Protein AF-C6FCG0-F1 (afdb_monomer_lite)

InterPro domains:
  IPR002885 Pentatricopeptide repeat [PF12854] (18-48)
  IPR002885 Pentatricopeptide repeat [TIGR00756] (25-48)
  IPR011990 Tetratricopeptide-like helical domain superfamily [G3DSA:1.25.40.10] (1-53)
  IPR046960 Pentatricopeptide repeat-containing protein At4g14850-like, plant [PTHR47926] (1-54)

Sequence (54 aa):
LVNDGWKCFNNMSQLYHITPTMDHYCCMVDLLGRAGHLDEAMDFINRMPVKPEA

Structure (mmCIF, N/CA/C/O backbone):
data_AF-C6FCG0-F1
#
_entry.id   AF-C6FCG0-F1
#
loop_
_atom_site.group_PDB
_atom_site.id
_atom_site.type_symbol
_atom_site.label_atom_id
_atom_site.label_alt_id
_atom_site.label_comp_id
_atom_site.label_asym_id
_atom_site.label_entity_id
_atom_site.label_seq_id
_atom_site.pdbx_PDB_ins_code
_atom_site.Cartn_x
_atom_site.Cartn_y
_atom_site.Cartn_z
_atom_site.occupancy
_atom_site.B_iso_or_equiv
_atom_site.auth_seq_id
_atom_site.auth_comp_id
_atom_site.auth_asym_id
_atom_site.auth_atom_id
_atom_site.pdbx_PDB_model_num
ATOM 1 N N . LEU A 1 1 ? 6.141 5.404 8.883 1.00 85.25 1 LEU A N 1
ATOM 2 C CA . LEU A 1 1 ? 6.303 4.066 8.270 1.00 85.25 1 LEU A CA 1
ATOM 3 C C . LEU A 1 1 ? 5.293 3.824 7.153 1.00 85.25 1 LEU A C 1
ATOM 5 O O . LEU A 1 1 ? 5.740 3.576 6.047 1.00 85.25 1 LEU A O 1
ATOM 9 N N . VAL A 1 2 ? 3.977 3.967 7.381 1.00 95.75 2 VAL A N 1
ATOM 10 C CA . VAL A 1 2 ? 2.941 3.747 6.338 1.00 95.75 2 VAL A CA 1
ATOM 11 C C . VAL A 1 2 ? 3.213 4.526 5.040 1.00 95.75 2 VAL A C 1
ATOM 13 O O . VAL A 1 2 ? 3.290 3.928 3.972 1.00 95.75 2 VAL A O 1
ATOM 16 N N . ASN A 1 3 ? 3.472 5.836 5.132 1.00 96.81 3 ASN A N 1
ATOM 17 C CA . ASN A 1 3 ? 3.773 6.670 3.957 1.00 96.81 3 ASN A CA 1
ATOM 18 C C . ASN A 1 3 ? 5.001 6.194 3.162 1.00 96.81 3 ASN A C 1
ATOM 20 O O . ASN A 1 3 ? 5.008 6.261 1.934 1.00 96.81 3 ASN A O 1
ATOM 24 N N . ASP A 1 4 ? 6.046 5.731 3.850 1.00 97.38 4 ASP A N 1
ATOM 25 C CA . ASP A 1 4 ? 7.270 5.253 3.201 1.00 97.38 4 ASP A CA 1
ATOM 26 C C . ASP A 1 4 ? 7.061 3.866 2.583 1.00 97.38 4 ASP A C 1
ATOM 28 O O . ASP A 1 4 ? 7.560 3.608 1.489 1.00 97.38 4 ASP A O 1
ATOM 32 N N . GLY A 1 5 ? 6.253 3.015 3.228 1.00 96.88 5 GLY A N 1
ATOM 33 C CA . GLY A 1 5 ? 5.793 1.744 2.667 1.00 96.88 5 GLY A CA 1
ATOM 34 C C . GLY A 1 5 ? 5.052 1.946 1.348 1.00 96.88 5 GLY A C 1
ATOM 35 O O . GLY A 1 5 ? 5.428 1.351 0.341 1.00 96.88 5 GLY A O 1
ATOM 36 N N . TRP A 1 6 ? 4.094 2.878 1.310 1.00 97.62 6 TRP A N 1
ATOM 37 C CA . TRP A 1 6 ? 3.382 3.238 0.081 1.00 97.62 6 TRP A CA 1
ATOM 38 C C . TRP A 1 6 ? 4.306 3.762 -1.015 1.00 97.62 6 TRP A C 1
ATOM 40 O O . TRP A 1 6 ? 4.199 3.338 -2.165 1.00 97.62 6 TRP A O 1
ATOM 50 N N . LYS A 1 7 ? 5.235 4.665 -0.680 1.00 97.94 7 LYS A N 1
ATOM 51 C CA . LYS A 1 7 ? 6.219 5.167 -1.650 1.00 97.94 7 LYS A CA 1
ATOM 52 C C . LYS A 1 7 ? 7.057 4.033 -2.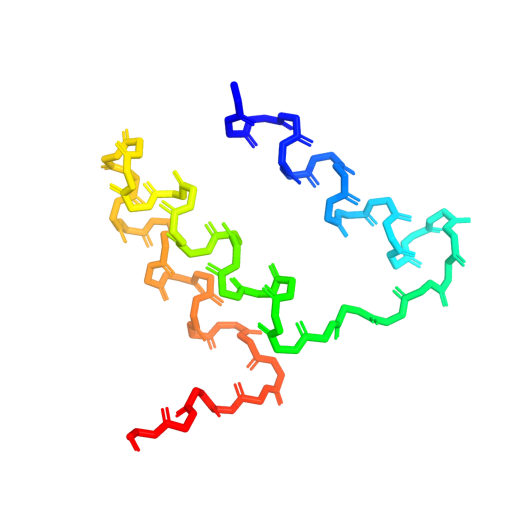231 1.00 97.94 7 LYS A C 1
ATOM 54 O O . LYS A 1 7 ? 7.225 3.973 -3.444 1.00 97.94 7 LYS A O 1
ATOM 59 N N . CYS A 1 8 ? 7.560 3.139 -1.381 1.00 97.38 8 CYS A N 1
ATOM 60 C CA . CYS A 1 8 ? 8.357 1.997 -1.814 1.00 97.38 8 CYS A CA 1
ATOM 61 C C . CYS A 1 8 ? 7.549 1.082 -2.746 1.00 97.38 8 CYS A C 1
ATOM 63 O O . CYS A 1 8 ? 7.969 0.832 -3.876 1.00 97.38 8 CYS A O 1
ATOM 65 N N . PHE A 1 9 ? 6.355 0.672 -2.309 1.00 96.62 9 PHE A N 1
ATOM 66 C CA . PHE A 1 9 ? 5.468 -0.212 -3.062 1.00 96.62 9 PHE A CA 1
ATOM 67 C C . PHE A 1 9 ? 5.072 0.377 -4.425 1.00 96.62 9 PHE A C 1
ATOM 69 O O . PHE A 1 9 ? 5.127 -0.310 -5.442 1.00 96.62 9 PHE A O 1
ATOM 76 N N . ASN A 1 10 ? 4.740 1.669 -4.481 1.00 96.62 10 ASN A N 1
ATOM 77 C CA . ASN A 1 10 ? 4.370 2.332 -5.733 1.00 96.62 10 ASN A CA 1
ATOM 78 C C . ASN A 1 10 ? 5.567 2.483 -6.682 1.00 96.62 10 ASN A C 1
ATOM 80 O O . ASN A 1 10 ? 5.434 2.259 -7.889 1.00 96.62 10 ASN A O 1
ATOM 84 N N . ASN A 1 11 ? 6.745 2.819 -6.147 1.00 97.75 11 ASN A N 1
ATOM 85 C CA . ASN A 1 11 ? 7.957 2.970 -6.948 1.00 97.75 11 ASN A CA 1
ATOM 86 C C . ASN A 1 11 ? 8.404 1.650 -7.586 1.00 97.75 11 ASN A C 1
ATOM 88 O O . ASN A 1 11 ? 8.970 1.700 -8.678 1.00 97.75 11 ASN A O 1
ATOM 92 N N . MET A 1 12 ? 8.135 0.491 -6.963 1.00 97.12 12 MET A N 1
ATOM 93 C CA . MET A 1 12 ? 8.423 -0.822 -7.563 1.00 97.12 12 MET A CA 1
ATOM 94 C C . MET A 1 12 ? 7.867 -0.901 -8.985 1.00 97.12 12 MET A C 1
ATOM 96 O O . MET A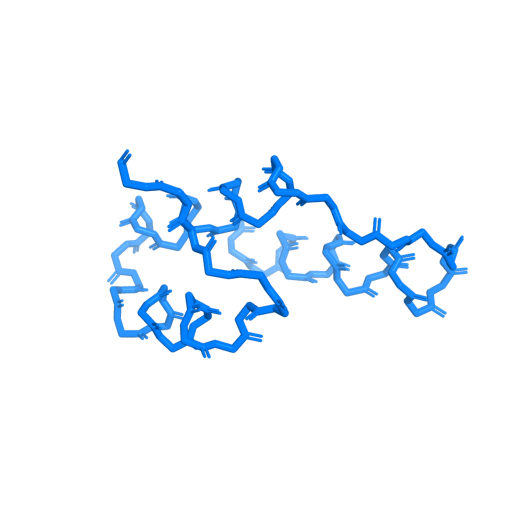 1 12 ? 8.636 -1.079 -9.926 1.00 97.12 12 MET A O 1
ATOM 100 N N . SER A 1 13 ? 6.568 -0.662 -9.156 1.00 94.50 13 SER A N 1
ATOM 101 C CA . SER A 1 13 ? 5.919 -0.733 -10.467 1.00 94.50 13 SER A CA 1
ATOM 102 C C . SER A 1 13 ? 6.223 0.483 -11.341 1.00 94.50 13 SER A C 1
ATOM 104 O O . SER A 1 13 ? 6.498 0.338 -12.532 1.00 94.50 13 SER A O 1
ATOM 106 N N . GLN A 1 14 ? 6.146 1.690 -10.768 1.00 96.56 14 GLN A N 1
ATOM 107 C CA . GLN A 1 14 ? 6.161 2.935 -11.544 1.00 96.56 14 GLN A CA 1
ATOM 108 C C . GLN A 1 14 ? 7.558 3.342 -12.010 1.00 96.56 14 GLN A C 1
ATOM 110 O O . GLN A 1 14 ? 7.709 3.802 -13.138 1.00 96.56 14 GLN A O 1
ATOM 115 N N . LEU A 1 15 ? 8.562 3.197 -11.143 1.00 97.25 15 LEU A N 1
ATOM 116 C CA . LEU A 1 15 ? 9.918 3.683 -11.394 1.00 97.25 15 LEU A CA 1
ATOM 117 C C . LEU A 1 15 ? 10.875 2.549 -11.764 1.00 97.25 15 LEU A C 1
ATOM 119 O O . LEU A 1 15 ? 11.739 2.733 -12.615 1.00 97.25 15 LEU A O 1
ATOM 123 N N . TYR A 1 16 ? 10.727 1.388 -11.124 1.00 97.31 16 TYR A N 1
ATOM 124 C CA . TYR A 1 16 ? 11.645 0.261 -11.302 1.00 97.31 16 TYR A CA 1
ATOM 125 C C . TYR A 1 16 ? 11.098 -0.841 -12.216 1.00 97.31 16 TYR A C 1
ATOM 127 O O . TYR A 1 16 ? 11.829 -1.780 -12.522 1.00 97.31 16 TYR A O 1
ATOM 135 N N . HIS A 1 17 ? 9.841 -0.736 -12.662 1.00 96.31 17 HIS A N 1
ATOM 136 C CA . HIS A 1 17 ? 9.158 -1.738 -13.492 1.00 96.31 17 HIS A CA 1
ATOM 137 C C . HIS A 1 17 ? 9.166 -3.160 -12.895 1.00 96.31 17 HIS A C 1
ATOM 139 O O . HIS A 1 17 ? 9.083 -4.159 -13.610 1.00 96.31 17 HIS A O 1
ATOM 145 N N . ILE A 1 18 ? 9.244 -3.252 -11.569 1.00 96.31 18 ILE A N 1
ATOM 146 C CA . ILE A 1 18 ? 9.156 -4.487 -10.795 1.00 96.31 18 ILE A CA 1
ATOM 147 C C . ILE A 1 18 ? 7.683 -4.741 -10.492 1.00 96.31 18 ILE A C 1
ATOM 149 O O . ILE A 1 18 ? 7.012 -3.906 -9.890 1.00 96.31 18 ILE A O 1
ATOM 153 N N . THR A 1 19 ? 7.185 -5.915 -10.876 1.00 94.19 19 THR A N 1
ATOM 154 C CA . THR A 1 19 ? 5.832 -6.341 -10.502 1.00 94.19 19 THR A CA 1
ATOM 155 C C . THR A 1 19 ? 5.828 -6.801 -9.039 1.00 94.19 19 THR A C 1
ATOM 157 O O . THR A 1 19 ? 6.614 -7.691 -8.699 1.00 94.19 19 THR A O 1
ATOM 160 N N . PRO A 1 20 ? 4.980 -6.231 -8.162 1.00 94.38 20 PRO A N 1
ATOM 161 C CA . PRO A 1 20 ? 4.864 -6.681 -6.781 1.00 94.38 20 PRO A CA 1
ATOM 162 C C . PRO A 1 20 ? 4.464 -8.159 -6.705 1.00 94.38 20 PRO A C 1
ATOM 164 O O . PRO A 1 20 ? 3.631 -8.634 -7.476 1.00 94.38 20 PRO A O 1
ATOM 167 N N . THR A 1 21 ? 5.059 -8.886 -5.763 1.00 93.31 21 THR A N 1
ATOM 168 C CA . THR A 1 21 ? 4.783 -10.302 -5.500 1.00 93.31 21 THR A CA 1
ATOM 169 C C . THR A 1 21 ? 3.829 -10.408 -4.317 1.00 93.31 21 THR A C 1
ATOM 171 O O . THR A 1 21 ? 3.619 -9.424 -3.604 1.00 93.31 21 THR A O 1
ATOM 174 N N . MET A 1 22 ? 3.285 -11.601 -4.065 1.00 91.62 22 MET A N 1
ATOM 175 C CA . MET A 1 22 ? 2.423 -11.834 -2.900 1.00 91.62 22 MET A CA 1
ATOM 176 C C . MET A 1 22 ? 3.086 -11.420 -1.584 1.00 91.62 22 MET A C 1
ATOM 178 O O . MET A 1 22 ? 2.435 -10.768 -0.776 1.00 91.62 22 MET A O 1
ATOM 182 N N . ASP A 1 23 ? 4.386 -11.669 -1.414 1.00 94.06 23 ASP A N 1
ATOM 183 C CA . ASP A 1 23 ? 5.121 -11.238 -0.218 1.00 94.06 23 ASP A CA 1
ATOM 184 C C . ASP A 1 23 ? 5.096 -9.713 -0.039 1.00 94.06 23 ASP A C 1
ATOM 186 O O . ASP A 1 23 ? 4.859 -9.221 1.064 1.00 94.06 23 ASP A O 1
ATOM 190 N N . HIS A 1 24 ? 5.256 -8.942 -1.121 1.00 95.19 24 HIS A N 1
ATOM 191 C CA . HIS A 1 24 ? 5.173 -7.478 -1.066 1.00 95.19 24 HIS A CA 1
ATOM 192 C C . HIS A 1 24 ? 3.769 -6.995 -0.677 1.00 95.19 24 HIS A C 1
ATOM 194 O O . HIS A 1 24 ? 3.638 -6.051 0.105 1.00 95.19 24 HIS A O 1
ATOM 200 N N . TYR A 1 25 ? 2.721 -7.651 -1.183 1.00 94.94 25 TYR A N 1
ATOM 201 C CA . TYR A 1 25 ? 1.350 -7.367 -0.764 1.00 94.94 25 TYR A CA 1
ATOM 202 C C . TYR A 1 25 ? 1.127 -7.709 0.717 1.00 94.94 25 TYR A C 1
ATOM 204 O O . TYR A 1 25 ? 0.594 -6.880 1.452 1.00 94.94 25 TYR A O 1
ATOM 212 N N . CYS A 1 26 ? 1.592 -8.873 1.183 1.00 94.69 26 CYS A N 1
ATOM 213 C CA . CYS A 1 26 ? 1.513 -9.277 2.589 1.00 94.69 26 CYS A CA 1
ATOM 214 C C . CYS A 1 26 ? 2.208 -8.266 3.510 1.00 94.69 26 CYS A C 1
ATOM 216 O O . CYS A 1 26 ? 1.648 -7.887 4.537 1.00 94.69 26 CYS A O 1
ATOM 218 N N . CYS A 1 27 ? 3.389 -7.771 3.126 1.00 95.81 27 CYS A N 1
ATOM 219 C CA . CYS A 1 27 ? 4.092 -6.733 3.877 1.00 95.81 27 CYS A CA 1
ATOM 220 C C . CYS A 1 27 ? 3.282 -5.433 3.984 1.00 95.81 27 CYS A C 1
ATOM 222 O O . CYS A 1 27 ? 3.264 -4.819 5.049 1.00 95.81 27 CYS A O 1
ATOM 224 N N . MET A 1 28 ? 2.599 -5.012 2.914 1.00 97.19 28 MET A N 1
ATOM 225 C CA . MET A 1 28 ? 1.733 -3.826 2.953 1.00 97.19 28 MET A CA 1
ATOM 226 C C . MET A 1 28 ? 0.515 -4.037 3.858 1.00 97.19 28 MET A C 1
ATOM 228 O O . MET A 1 28 ? 0.177 -3.145 4.635 1.00 97.19 28 MET A O 1
ATOM 232 N N . VAL A 1 29 ? -0.108 -5.218 3.816 1.00 96.50 29 VAL A N 1
ATOM 233 C CA . VAL A 1 29 ? -1.231 -5.563 4.701 1.00 96.50 29 VAL A CA 1
ATOM 234 C C . VAL A 1 29 ? -0.801 -5.579 6.171 1.00 96.50 29 VAL A C 1
ATOM 236 O O . VAL A 1 29 ? -1.467 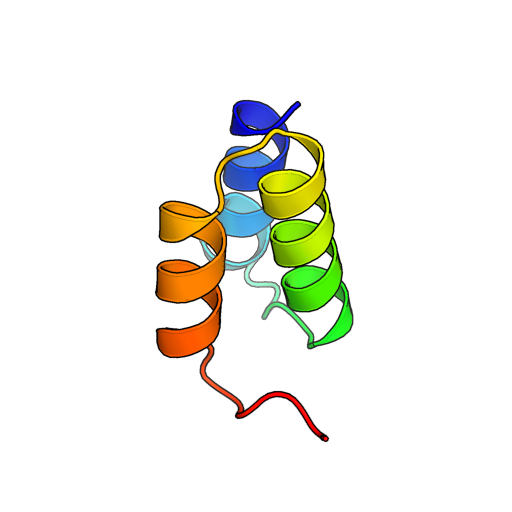-4.958 6.997 1.00 96.50 29 VAL A O 1
ATOM 239 N N . ASP A 1 30 ? 0.321 -6.227 6.507 1.00 97.12 30 ASP A N 1
ATOM 240 C CA . ASP A 1 30 ? 0.858 -6.251 7.879 1.00 97.12 30 ASP A CA 1
ATOM 241 C C . ASP A 1 30 ? 1.209 -4.837 8.365 1.00 97.12 30 ASP A C 1
ATOM 243 O O . ASP A 1 30 ? 0.848 -4.457 9.481 1.00 97.12 30 ASP A O 1
ATOM 247 N N . LEU A 1 31 ? 1.831 -4.019 7.509 1.00 97.94 31 LEU A N 1
ATOM 248 C CA . LEU A 1 31 ? 2.159 -2.628 7.818 1.00 97.94 31 LEU A CA 1
ATOM 249 C C . LEU A 1 31 ? 0.911 -1.800 8.151 1.00 97.94 31 LEU A C 1
ATOM 251 O O . LEU A 1 31 ? 0.896 -1.100 9.166 1.00 97.94 31 LEU A O 1
ATOM 255 N N . LEU A 1 32 ? -0.124 -1.872 7.309 1.00 97.69 32 LEU A N 1
ATOM 256 C CA . LEU A 1 32 ? -1.379 -1.144 7.509 1.00 97.69 32 LEU A CA 1
ATOM 257 C C . LEU A 1 32 ? -2.115 -1.647 8.758 1.00 97.69 32 LEU A C 1
ATOM 259 O O . LEU A 1 32 ? -2.536 -0.845 9.594 1.00 97.69 32 LEU A O 1
ATOM 263 N N . GLY A 1 33 ? -2.191 -2.968 8.941 1.00 97.44 33 GLY A N 1
ATOM 264 C CA . GLY A 1 33 ? -2.827 -3.598 10.096 1.00 97.44 33 GLY A CA 1
ATOM 265 C C . GLY A 1 33 ? -2.174 -3.204 11.421 1.00 97.44 33 GLY A C 1
ATOM 266 O O . GLY A 1 33 ? -2.860 -2.761 12.341 1.00 97.44 33 GLY A O 1
ATOM 267 N N . ARG A 1 34 ? -0.839 -3.272 11.511 1.00 97.44 34 ARG A N 1
ATOM 268 C CA . ARG A 1 34 ? -0.091 -2.861 12.716 1.00 97.44 34 ARG A CA 1
ATOM 269 C C . ARG A 1 34 ? -0.202 -1.372 13.015 1.00 97.44 34 ARG A C 1
ATOM 271 O O . ARG A 1 34 ? -0.107 -0.982 14.175 1.00 97.44 34 ARG A O 1
ATOM 278 N N . ALA A 1 35 ? -0.392 -0.545 11.990 1.00 97.31 35 ALA A N 1
ATOM 279 C CA . ALA A 1 35 ? -0.610 0.886 12.154 1.00 97.31 35 ALA A CA 1
ATOM 280 C C . ALA A 1 35 ? -2.060 1.238 12.551 1.00 97.31 35 ALA A C 1
ATOM 282 O O . ALA A 1 35 ? -2.333 2.399 12.847 1.00 97.31 35 ALA A O 1
ATOM 283 N N . GLY A 1 36 ? -2.983 0.267 12.570 1.00 97.56 36 GLY A N 1
ATOM 284 C CA . GLY A 1 36 ? -4.404 0.483 12.866 1.00 97.56 36 GLY A CA 1
ATOM 285 C C . GLY A 1 36 ? -5.238 0.951 11.667 1.00 97.56 36 GLY A C 1
ATOM 286 O O . GLY A 1 36 ? -6.405 1.294 11.833 1.00 97.56 36 GLY A O 1
ATOM 287 N N . HIS A 1 37 ? -4.673 0.940 10.457 1.00 97.50 37 HIS A N 1
ATOM 288 C CA . HIS A 1 37 ? -5.336 1.337 9.211 1.00 97.50 37 HIS A CA 1
ATOM 289 C C . HIS A 1 37 ? -6.144 0.166 8.624 1.00 97.50 37 HIS A C 1
ATOM 291 O O . HIS A 1 37 ? -5.875 -0.305 7.520 1.00 97.50 37 HIS A O 1
ATOM 297 N N . LEU A 1 38 ? -7.108 -0.357 9.388 1.00 96.62 38 LEU A N 1
ATOM 298 C CA . LEU A 1 38 ? -7.813 -1.600 9.046 1.00 96.62 38 LEU A CA 1
ATOM 299 C C . LEU A 1 38 ? -8.658 -1.484 7.770 1.00 96.62 38 LEU A C 1
ATOM 301 O O . LEU A 1 38 ? -8.625 -2.390 6.939 1.00 96.62 38 LEU A O 1
A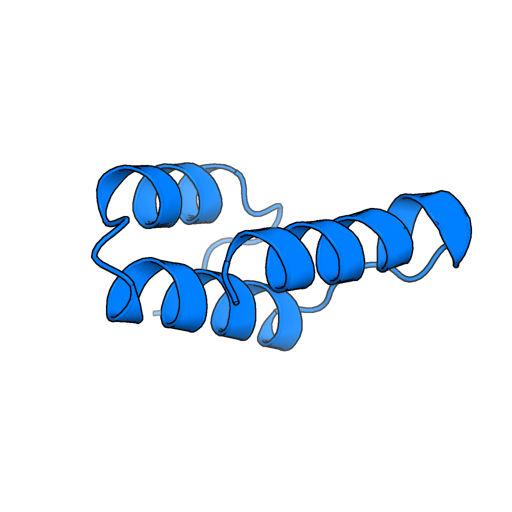TOM 305 N N . ASP A 1 39 ? -9.358 -0.364 7.588 1.00 97.31 39 ASP A N 1
ATOM 306 C CA . ASP A 1 39 ? -10.166 -0.127 6.385 1.00 97.31 39 ASP A CA 1
ATOM 307 C C . ASP A 1 39 ? -9.279 -0.055 5.133 1.00 97.31 39 ASP A C 1
ATOM 309 O O . ASP A 1 39 ? -9.571 -0.674 4.113 1.00 97.31 39 ASP A O 1
ATOM 313 N N . GLU A 1 40 ? -8.137 0.631 5.237 1.00 96.81 40 GLU A N 1
ATOM 314 C CA . GLU A 1 40 ? -7.156 0.750 4.154 1.00 96.81 40 GLU A CA 1
ATOM 315 C C . GLU A 1 40 ? -6.515 -0.607 3.826 1.00 96.81 40 GLU A C 1
ATOM 317 O O . GLU A 1 40 ? -6.330 -0.938 2.655 1.00 96.81 40 GLU A O 1
ATOM 322 N N . ALA A 1 41 ? -6.228 -1.425 4.845 1.00 97.06 41 ALA A N 1
ATOM 323 C CA . ALA A 1 41 ? -5.736 -2.787 4.663 1.00 97.06 41 ALA A CA 1
ATOM 324 C C . ALA A 1 41 ? -6.758 -3.663 3.921 1.00 97.06 41 ALA A C 1
ATOM 326 O O . ALA A 1 41 ? -6.392 -4.384 2.993 1.00 97.06 41 ALA A O 1
ATOM 327 N N . MET A 1 42 ? -8.039 -3.580 4.292 1.00 95.88 42 MET A N 1
ATOM 328 C CA . MET A 1 42 ? -9.108 -4.350 3.653 1.00 95.88 42 MET A CA 1
ATOM 329 C C . MET A 1 42 ? -9.336 -3.914 2.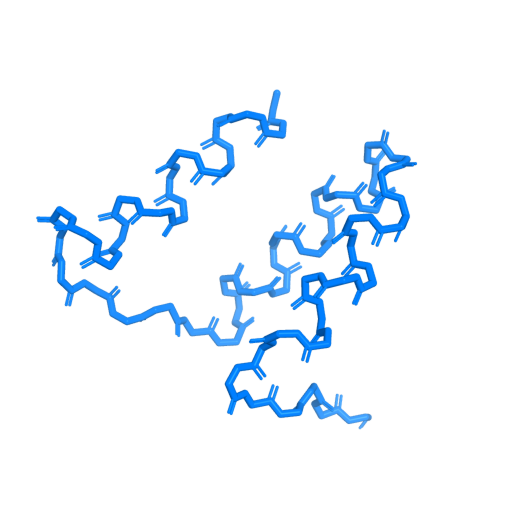202 1.00 95.88 42 MET A C 1
ATOM 331 O O . MET A 1 42 ? -9.422 -4.750 1.301 1.00 95.88 42 MET A O 1
ATOM 335 N N . ASP A 1 43 ? -9.372 -2.605 1.953 1.00 96.00 43 ASP A N 1
ATOM 336 C CA . ASP A 1 43 ? -9.459 -2.047 0.604 1.00 96.00 43 ASP A CA 1
ATOM 337 C C . ASP A 1 43 ? -8.276 -2.474 -0.264 1.00 96.00 43 ASP A C 1
ATOM 339 O O . ASP A 1 43 ? -8.448 -2.789 -1.444 1.00 96.00 43 ASP A O 1
ATOM 343 N N . PHE A 1 44 ? -7.076 -2.510 0.314 1.00 95.00 44 PHE A N 1
ATOM 344 C CA . PHE A 1 44 ? -5.883 -2.961 -0.382 1.00 95.00 44 PHE A CA 1
ATOM 345 C C . PHE A 1 44 ? -5.973 -4.442 -0.762 1.00 95.00 44 PHE A C 1
ATOM 347 O O . PHE A 1 44 ? -5.750 -4.768 -1.927 1.00 95.00 44 PHE A O 1
ATOM 354 N N . ILE A 1 45 ? -6.387 -5.313 0.168 1.00 94.06 45 ILE A N 1
ATOM 355 C CA . ILE A 1 45 ? -6.627 -6.745 -0.085 1.00 94.06 45 ILE A CA 1
ATOM 356 C C . ILE A 1 45 ? -7.624 -6.939 -1.234 1.00 94.06 45 ILE A C 1
ATOM 358 O O . ILE A 1 45 ? -7.371 -7.715 -2.153 1.00 94.06 45 ILE A O 1
ATOM 362 N N . ASN A 1 46 ? -8.732 -6.195 -1.227 1.00 92.69 46 ASN A N 1
ATOM 363 C CA . ASN A 1 46 ? -9.769 -6.297 -2.256 1.00 92.69 46 ASN A CA 1
ATOM 364 C C . ASN A 1 46 ? -9.292 -5.866 -3.654 1.00 92.69 46 ASN A C 1
ATOM 366 O O . ASN A 1 46 ? -9.884 -6.264 -4.657 1.00 92.69 46 ASN A O 1
ATOM 370 N N . ARG A 1 47 ? -8.240 -5.043 -3.732 1.00 90.06 47 ARG A N 1
ATOM 371 C CA . ARG A 1 47 ? -7.639 -4.562 -4.987 1.00 90.06 47 ARG A CA 1
ATOM 372 C C . ARG A 1 47 ? -6.459 -5.412 -5.453 1.00 90.06 47 ARG A C 1
ATOM 374 O O . ARG A 1 47 ? -5.908 -5.130 -6.518 1.00 90.06 47 ARG A O 1
ATOM 381 N N . MET A 1 48 ? -6.045 -6.417 -4.679 1.00 88.12 48 MET A N 1
ATOM 382 C CA . MET A 1 48 ? -4.941 -7.286 -5.069 1.00 88.12 48 MET A CA 1
ATOM 383 C C . MET A 1 48 ? -5.282 -8.028 -6.372 1.00 88.12 48 MET A C 1
ATOM 385 O O . MET A 1 48 ? -6.380 -8.569 -6.505 1.00 88.12 48 MET A O 1
ATOM 389 N N . PRO A 1 49 ? -4.348 -8.098 -7.338 1.00 80.19 49 PRO A N 1
ATOM 390 C CA . PRO A 1 49 ? -4.573 -8.780 -8.613 1.00 80.19 49 PRO A CA 1
ATOM 391 C C . PRO A 1 49 ? -4.679 -10.307 -8.468 1.00 80.19 49 PRO A C 1
ATOM 393 O O . PRO A 1 49 ? -5.035 -10.995 -9.421 1.00 80.19 49 PRO A O 1
ATOM 396 N N . VAL A 1 50 ? -4.372 -10.838 -7.283 1.00 68.88 50 VAL A N 1
ATOM 397 C CA . VAL A 1 50 ? -4.419 -12.258 -6.943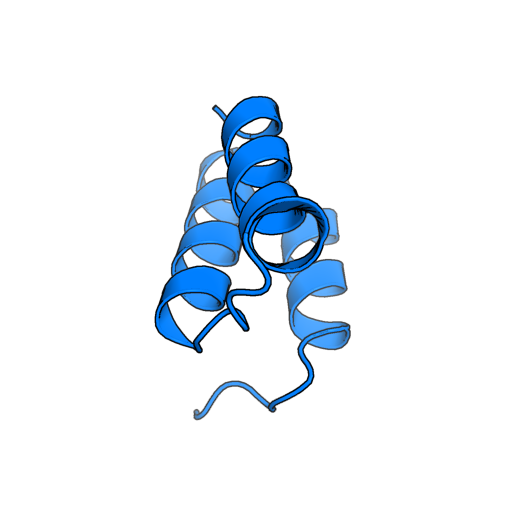 1.00 68.88 50 VAL A CA 1
ATOM 398 C C . VAL A 1 50 ? -5.150 -12.389 -5.611 1.00 68.88 50 VAL A C 1
ATOM 400 O O . VAL A 1 50 ? -4.866 -11.643 -4.671 1.00 68.88 50 VAL A O 1
ATOM 403 N N . LYS A 1 51 ? -6.106 -13.321 -5.528 1.00 65.69 51 LYS A N 1
ATOM 404 C CA . LYS A 1 51 ? -6.794 -13.622 -4.269 1.00 65.69 51 LYS A CA 1
ATOM 405 C C . LYS A 1 51 ? -5.757 -14.130 -3.259 1.00 65.69 51 LYS A C 1
ATOM 407 O O . LYS A 1 51 ? -5.003 -15.029 -3.630 1.00 65.69 51 LYS A O 1
ATOM 412 N N . PRO A 1 52 ? -5.710 -13.603 -2.024 1.00 61.75 52 PRO A N 1
ATOM 413 C CA . PRO A 1 52 ? -4.873 -14.202 -0.996 1.00 61.75 52 PRO A CA 1
ATOM 414 C C . PRO A 1 52 ? -5.263 -15.674 -0.835 1.00 61.75 52 PRO A C 1
ATOM 416 O O . PRO A 1 52 ? -6.452 -15.997 -0.755 1.00 61.75 52 PRO A O 1
ATOM 419 N N . GLU A 1 53 ? -4.268 -16.559 -0.881 1.00 60.09 53 GLU A N 1
ATOM 420 C CA . GLU A 1 53 ? -4.475 -17.980 -0.612 1.00 60.09 53 GLU A CA 1
ATOM 421 C C . GLU A 1 53 ? -4.835 -18.147 0.870 1.00 60.09 53 GLU A C 1
ATOM 423 O O . GLU A 1 53 ? -4.280 -17.460 1.731 1.00 60.09 53 GLU A O 1
ATOM 428 N N . ALA A 1 54 ? -5.846 -18.981 1.125 1.00 50.06 54 ALA A N 1
ATOM 429 C CA . ALA A 1 54 ? -6.456 -19.196 2.436 1.00 50.06 54 ALA A CA 1
ATOM 430 C C . ALA A 1 54 ? -5.709 -20.249 3.260 1.00 50.06 54 ALA A C 1
ATOM 432 O O . ALA A 1 54 ? -5.226 -21.231 2.651 1.00 50.06 54 ALA A O 1
#

Foldseek 3Di:
DLVVLVVVLVCCCPPVVHDDDPVSLVVNLVVCVVVVVNVVSVVSQVPDPDHPDD

Radius of gyration: 10.91 Å; chains: 1; bounding box: 22×26×26 Å

pLDDT: mean 92.21, std 10.56, range [50.06, 97.94]

Organism: NCBI:txid71406

Secondary structure (DSSP, 8-state):
-HHHHHHHHHHHHHTS-PPPPHHHHHHHHHHHHHTT-HHHHHHHHHT-SSPPP-